Protein AF-A0A2H0LKF2-F1 (afdb_monomer_lite)

Sequence (78 aa):
EVLKDAFKEDGCDLIIFGHSHKSMNEKIGKILFFNPGSATDIFAAYNSYGIIELSQGSSSSGKPDDTQSGIVAKIIKI

Radius of gyration: 15.69 Å; chains: 1; bounding box: 29×29×46 Å

Secondary structure (DSSP, 8-state):
-HHHHHTTTTT-SEEE--SS---EEEEETTEEEEE---SS-TTSSS-EEEEEEEE-----SS--S----EEEEEEEE-

Structure (mmCIF, N/CA/C/O backbone):
data_AF-A0A2H0LKF2-F1
#
_entry.id   AF-A0A2H0LKF2-F1
#
loop_
_atom_site.group_PDB
_atom_site.id
_atom_site.type_symbol
_atom_site.label_atom_id
_atom_site.label_alt_id
_atom_site.label_comp_id
_atom_site.label_asym_id
_atom_site.label_entity_id
_atom_site.label_seq_id
_atom_site.pdbx_PDB_ins_code
_atom_site.Cartn_x
_atom_site.Cartn_y
_atom_site.Cartn_z
_atom_site.occupancy
_atom_site.B_iso_or_equiv
_atom_site.auth_seq_id
_atom_site.auth_comp_id
_atom_site.auth_asym_id
_atom_site.auth_atom_id
_atom_site.pdbx_PDB_model_num
ATOM 1 N N . GLU A 1 1 ? -11.756 -5.609 -7.265 1.00 63.94 1 GLU A N 1
ATOM 2 C CA . GLU A 1 1 ? -12.627 -6.783 -7.056 1.00 63.94 1 GLU A CA 1
ATOM 3 C C . GLU A 1 1 ? -11.940 -7.824 -6.177 1.00 63.94 1 GLU A C 1
ATOM 5 O O . GLU A 1 1 ? -12.191 -7.775 -4.986 1.00 63.94 1 GLU A O 1
ATOM 10 N N . VAL A 1 2 ? -10.945 -8.591 -6.654 1.00 87.31 2 VAL A N 1
ATOM 11 C CA . VAL A 1 2 ? -10.282 -9.668 -5.865 1.00 87.31 2 VAL A CA 1
ATOM 12 C C . VAL A 1 2 ? -9.897 -9.285 -4.425 1.00 87.31 2 VAL A C 1
AT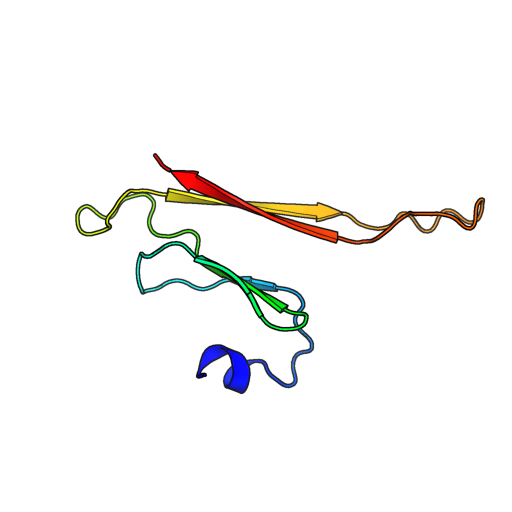OM 14 O O . VAL A 1 2 ? -10.266 -9.989 -3.496 1.00 87.31 2 VAL A O 1
ATOM 17 N N . LEU A 1 3 ? -9.185 -8.169 -4.212 1.00 89.56 3 LEU A N 1
ATOM 18 C CA . LEU A 1 3 ? -8.769 -7.757 -2.860 1.00 89.56 3 LEU A C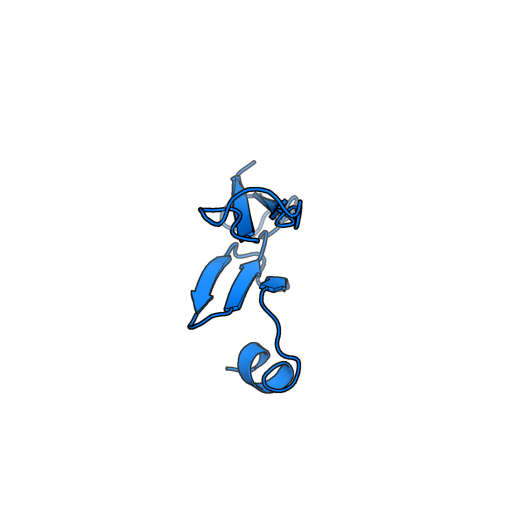A 1
ATOM 19 C C . LEU A 1 3 ? -9.943 -7.312 -1.977 1.00 89.56 3 LEU A C 1
ATOM 21 O O . LEU A 1 3 ? -9.919 -7.530 -0.775 1.00 89.56 3 LEU A O 1
ATOM 25 N N . LYS A 1 4 ? -10.977 -6.693 -2.556 1.00 84.38 4 LYS A N 1
ATOM 26 C CA . LYS A 1 4 ? -12.165 -6.301 -1.786 1.00 84.38 4 LYS A CA 1
ATOM 27 C C . LYS A 1 4 ? -12.904 -7.540 -1.301 1.00 84.38 4 LYS A C 1
ATOM 29 O O . LYS A 1 4 ? -13.280 -7.591 -0.141 1.00 84.38 4 LYS A O 1
ATOM 34 N N . ASP A 1 5 ? -13.062 -8.530 -2.176 1.00 89.25 5 ASP A N 1
ATOM 35 C CA . ASP A 1 5 ? -13.782 -9.763 -1.862 1.00 89.25 5 ASP A CA 1
ATOM 36 C C . ASP A 1 5 ? -13.008 -10.647 -0.883 1.00 89.25 5 ASP A C 1
ATOM 38 O O . ASP A 1 5 ? -13.613 -11.226 0.016 1.00 89.25 5 ASP A O 1
ATOM 42 N N . ALA A 1 6 ? -11.680 -10.718 -1.025 1.00 91.50 6 ALA A N 1
ATOM 43 C CA . ALA A 1 6 ? -10.819 -11.508 -0.149 1.00 91.50 6 ALA A CA 1
ATOM 44 C C . ALA A 1 6 ? -10.817 -11.010 1.306 1.00 91.50 6 ALA A C 1
ATOM 46 O O . ALA A 1 6 ? -10.725 -11.829 2.210 1.00 91.50 6 ALA A O 1
ATOM 47 N N . PHE A 1 7 ? -10.947 -9.696 1.522 1.00 91.44 7 PHE A N 1
ATOM 48 C CA . PHE A 1 7 ? -10.829 -9.059 2.843 1.00 91.44 7 PHE A CA 1
ATOM 49 C C . PHE A 1 7 ? -12.134 -8.400 3.325 1.00 91.44 7 PHE A C 1
ATOM 51 O O . PHE A 1 7 ? -12.129 -7.597 4.258 1.00 91.44 7 PHE A O 1
ATOM 58 N N . LYS A 1 8 ? -13.275 -8.707 2.694 1.00 86.56 8 LYS A N 1
ATOM 59 C CA . LYS A 1 8 ? -14.572 -8.067 2.993 1.00 86.56 8 LYS A CA 1
ATOM 60 C C . LYS A 1 8 ? -15.043 -8.261 4.443 1.00 86.56 8 LYS A C 1
ATOM 62 O O . LYS A 1 8 ? -15.756 -7.409 4.963 1.00 86.56 8 LYS A O 1
ATOM 67 N N . GLU A 1 9 ? -14.678 -9.380 5.067 1.00 90.25 9 GLU A N 1
ATOM 68 C CA . GLU A 1 9 ? -15.105 -9.777 6.419 1.00 90.25 9 GLU A CA 1
ATOM 69 C C . GLU A 1 9 ? -14.070 -9.415 7.498 1.00 90.25 9 GLU A C 1
ATOM 71 O O . GLU A 1 9 ? -14.378 -9.473 8.685 1.00 90.25 9 GLU A O 1
ATOM 76 N N . ASP A 1 10 ? -12.885 -8.948 7.096 1.00 91.00 10 ASP A N 1
ATOM 77 C CA . ASP A 1 10 ? -11.747 -8.744 7.999 1.00 91.00 10 ASP A CA 1
ATOM 78 C C . ASP A 1 10 ? -11.746 -7.357 8.659 1.00 91.00 10 ASP A C 1
ATOM 80 O O . ASP A 1 10 ? -10.943 -7.083 9.550 1.00 91.00 10 ASP A O 1
ATOM 84 N N . GLY A 1 11 ? -12.643 -6.460 8.230 1.00 88.69 11 GLY A N 1
ATOM 85 C CA . GLY A 1 11 ? -12.789 -5.129 8.821 1.00 88.69 11 GLY A CA 1
ATOM 86 C C . GLY A 1 11 ? -11.556 -4.233 8.656 1.00 88.69 11 GLY A C 1
ATOM 87 O O . GLY A 1 11 ? -11.292 -3.404 9.519 1.00 88.69 11 GLY A O 1
ATOM 88 N N . CYS A 1 12 ? -10.785 -4.402 7.577 1.00 91.94 12 CYS A N 1
ATOM 89 C CA . CYS A 1 12 ? -9.530 -3.677 7.376 1.00 91.94 12 CYS A CA 1
ATOM 90 C C . CYS A 1 12 ? -9.730 -2.173 7.125 1.00 91.94 12 CYS A C 1
ATOM 92 O O . CYS A 1 12 ? -10.539 -1.781 6.286 1.00 91.94 12 CYS A O 1
ATOM 94 N N . ASP A 1 13 ? -8.883 -1.338 7.732 1.00 93.12 13 ASP A N 1
ATOM 95 C CA . ASP A 1 13 ? -8.778 0.097 7.417 1.00 93.12 13 ASP A CA 1
ATOM 96 C C . ASP A 1 13 ? -7.748 0.397 6.309 1.00 93.12 13 ASP A C 1
ATOM 98 O O . ASP A 1 13 ? -7.826 1.423 5.629 1.00 93.12 13 ASP A O 1
ATOM 102 N N . LEU A 1 14 ? -6.787 -0.510 6.103 1.00 94.44 14 LEU A N 1
ATOM 103 C CA . LEU A 1 14 ? -5.702 -0.401 5.127 1.00 94.44 14 LEU A CA 1
ATOM 104 C C . LEU A 1 14 ? -5.379 -1.777 4.532 1.00 94.44 14 LEU A C 1
ATOM 106 O O . LEU A 1 14 ? -5.122 -2.728 5.266 1.00 94.44 14 LEU A O 1
ATOM 110 N N . ILE A 1 15 ? -5.325 -1.861 3.203 1.00 95.88 15 ILE A N 1
ATOM 111 C CA . ILE A 1 15 ? -4.851 -3.031 2.457 1.00 95.88 15 ILE A CA 1
ATOM 112 C C . ILE A 1 15 ? -3.570 -2.641 1.720 1.00 95.88 15 ILE A C 1
ATOM 114 O O . ILE A 1 15 ? -3.599 -1.794 0.824 1.00 95.88 15 ILE A O 1
ATOM 118 N N . ILE A 1 16 ? -2.455 -3.283 2.079 1.00 96.94 16 ILE A N 1
ATOM 119 C CA . ILE A 1 16 ? -1.156 -3.119 1.414 1.00 96.94 16 ILE A CA 1
ATOM 120 C C . ILE A 1 16 ? -0.953 -4.275 0.432 1.00 96.94 16 ILE A C 1
ATOM 122 O O . ILE A 1 16 ? -1.047 -5.438 0.818 1.00 96.94 16 ILE A O 1
ATOM 126 N N . PHE A 1 17 ? -0.668 -3.975 -0.834 1.00 96.62 17 PHE A N 1
ATOM 127 C CA . PHE A 1 17 ? -0.509 -4.985 -1.885 1.00 96.62 17 PHE A CA 1
ATOM 128 C C . PHE A 1 17 ? 0.562 -4.595 -2.911 1.00 96.62 17 PHE A C 1
ATOM 130 O O . PHE A 1 17 ? 1.065 -3.475 -2.914 1.00 96.62 17 PHE A O 1
ATOM 137 N N . GLY A 1 18 ? 0.930 -5.539 -3.781 1.00 93.81 18 GLY A N 1
ATOM 138 C CA . GLY A 1 18 ? 2.016 -5.377 -4.751 1.00 93.81 18 GLY A CA 1
ATOM 139 C C . GLY A 1 18 ? 1.752 -6.102 -6.070 1.00 93.81 18 GLY A C 1
ATOM 140 O O . GLY A 1 18 ? 0.637 -6.074 -6.587 1.00 93.81 18 GLY A O 1
ATOM 141 N N . HIS A 1 19 ? 2.787 -6.751 -6.611 1.00 94.38 19 HIS A N 1
ATOM 142 C CA . HIS A 1 19 ? 2.804 -7.527 -7.863 1.00 94.38 19 HIS A CA 1
ATOM 143 C C . HIS A 1 19 ? 2.734 -6.711 -9.164 1.00 94.38 19 HIS A C 1
ATOM 145 O O . HIS A 1 19 ? 3.496 -6.977 -10.084 1.00 94.38 19 HIS A O 1
ATOM 151 N N . SER A 1 20 ? 1.890 -5.682 -9.248 1.00 94.44 20 SER A N 1
ATOM 152 C CA . SER A 1 20 ? 1.770 -4.872 -10.474 1.00 94.44 20 SER A CA 1
ATOM 153 C C . SER A 1 20 ? 2.962 -3.944 -10.743 1.00 94.44 20 SER A C 1
ATOM 155 O O . SER A 1 20 ? 3.049 -3.386 -11.833 1.00 94.44 20 SER A O 1
ATOM 157 N N . HIS A 1 21 ? 3.795 -3.696 -9.723 1.00 95.56 21 HIS A N 1
ATOM 158 C CA . HIS A 1 21 ? 4.848 -2.667 -9.680 1.00 95.56 21 HIS A CA 1
ATOM 159 C C . HIS A 1 21 ? 4.345 -1.233 -9.944 1.00 95.56 21 HIS A C 1
ATOM 161 O O . HIS A 1 21 ? 5.129 -0.296 -10.069 1.00 95.56 21 HIS A O 1
ATOM 167 N N . LYS A 1 22 ? 3.022 -1.037 -9.985 1.00 95.50 22 LYS A N 1
ATOM 168 C CA . LYS A 1 22 ? 2.368 0.258 -10.170 1.00 95.50 22 LYS A CA 1
ATOM 169 C C . LYS A 1 22 ? 1.902 0.766 -8.818 1.00 95.50 22 LYS A C 1
ATOM 171 O O . LYS A 1 22 ? 1.050 0.138 -8.190 1.00 95.50 22 LYS A O 1
ATOM 176 N N . SER A 1 23 ? 2.444 1.900 -8.390 1.00 96.62 23 SER A N 1
ATOM 177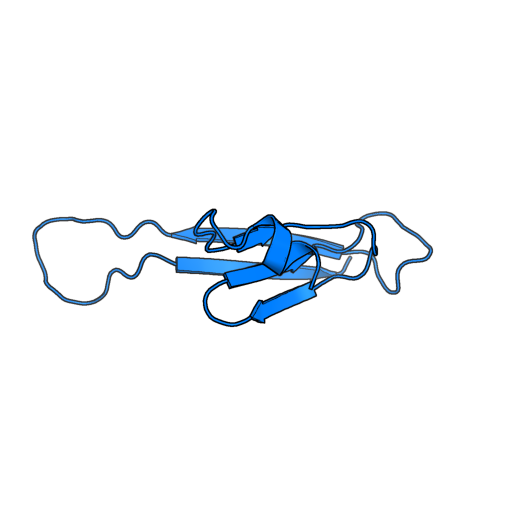 C CA . SER A 1 23 ? 2.072 2.482 -7.109 1.00 96.62 23 SER A CA 1
ATOM 178 C C . SER A 1 23 ? 0.610 2.943 -7.101 1.00 96.62 23 SER A C 1
ATOM 180 O O . SER A 1 23 ? 0.134 3.496 -8.095 1.00 96.62 23 SER A O 1
ATOM 182 N N . MET A 1 24 ? -0.076 2.775 -5.975 1.00 97.06 24 MET A N 1
ATOM 183 C CA . MET A 1 24 ? -1.472 3.157 -5.769 1.00 97.06 24 MET A CA 1
ATOM 184 C C . MET A 1 24 ? -1.660 3.652 -4.335 1.00 97.06 24 MET A C 1
ATOM 186 O O . MET A 1 24 ? -1.116 3.070 -3.403 1.00 97.06 24 MET A O 1
ATOM 190 N N . ASN A 1 25 ? -2.418 4.728 -4.156 1.00 97.06 25 ASN A N 1
ATOM 191 C CA . ASN A 1 25 ? -2.776 5.262 -2.844 1.00 97.06 25 ASN A CA 1
ATOM 192 C C . ASN A 1 25 ? -4.180 5.855 -2.942 1.00 97.06 25 ASN A C 1
ATOM 194 O O . ASN A 1 25 ? -4.345 7.048 -3.198 1.00 97.06 25 ASN A O 1
ATOM 198 N N . GLU A 1 26 ? -5.185 4.993 -2.836 1.00 95.88 26 GLU A N 1
ATOM 199 C CA . GLU A 1 26 ? -6.578 5.363 -3.076 1.00 95.88 26 GLU A CA 1
ATOM 200 C C . GLU A 1 26 ? -7.479 4.881 -1.950 1.00 95.88 26 GLU A C 1
ATOM 202 O O . GLU A 1 26 ? -7.414 3.730 -1.518 1.00 95.88 26 GLU A O 1
ATOM 207 N N . LYS A 1 27 ? -8.371 5.759 -1.494 1.00 93.69 27 LYS A N 1
ATOM 208 C CA . LYS A 1 27 ? -9.401 5.397 -0.527 1.00 93.69 27 LYS A CA 1
ATOM 209 C C . LYS A 1 27 ? -10.641 4.918 -1.270 1.00 93.69 27 LYS A C 1
ATOM 211 O O . LYS A 1 27 ? -11.267 5.691 -1.992 1.00 93.69 27 LYS A O 1
ATOM 216 N N . ILE A 1 28 ? -11.006 3.653 -1.077 1.00 92.12 28 ILE A N 1
ATOM 217 C CA . ILE A 1 28 ? -12.194 3.053 -1.688 1.00 92.12 28 ILE A CA 1
ATOM 218 C C . ILE A 1 28 ? -13.173 2.696 -0.570 1.00 92.12 28 ILE A C 1
ATOM 220 O O . ILE A 1 28 ? -12.974 1.747 0.188 1.00 92.12 28 ILE A O 1
ATOM 224 N N . GLY A 1 29 ? -14.236 3.490 -0.445 1.00 90.06 29 GLY A N 1
ATOM 225 C CA . GLY A 1 29 ? -15.124 3.429 0.713 1.00 90.06 29 GLY A CA 1
ATOM 226 C C . GLY A 1 29 ? -14.392 3.880 1.980 1.00 90.06 29 GLY A C 1
ATOM 227 O O . GLY A 1 29 ? -13.911 5.010 2.058 1.00 90.06 29 GLY A O 1
ATOM 228 N N . LYS A 1 30 ? -14.315 3.000 2.982 1.00 89.94 30 LYS A N 1
ATOM 229 C CA . LYS A 1 30 ? -13.613 3.276 4.248 1.00 89.94 30 LYS A CA 1
ATOM 230 C C . LYS A 1 30 ? -12.152 2.820 4.241 1.00 89.94 30 LYS A C 1
ATOM 232 O O . LYS A 1 30 ? -11.377 3.329 5.041 1.00 89.94 30 LYS A O 1
ATOM 237 N N . ILE A 1 31 ? -11.788 1.939 3.312 1.00 92.81 31 ILE A N 1
ATOM 238 C CA . ILE A 1 31 ? -10.500 1.244 3.290 1.00 92.81 31 ILE A CA 1
ATOM 239 C C . ILE A 1 31 ? -9.508 2.013 2.416 1.00 92.81 31 ILE A C 1
ATOM 241 O O . ILE A 1 31 ? -9.840 2.422 1.296 1.00 92.81 31 ILE A O 1
ATOM 245 N N . LEU A 1 32 ? -8.284 2.191 2.906 1.00 95.19 32 LEU A N 1
ATOM 246 C CA . LEU A 1 32 ? -7.166 2.690 2.115 1.00 95.19 32 LEU A CA 1
ATOM 247 C C . LEU A 1 32 ? -6.508 1.530 1.357 1.00 95.19 32 LEU A C 1
ATOM 249 O O . LEU A 1 32 ? -6.037 0.574 1.962 1.00 95.19 32 LEU A O 1
ATOM 253 N N . PHE A 1 33 ? -6.465 1.603 0.032 1.00 96.81 33 PHE A N 1
ATOM 254 C CA . PHE A 1 33 ? -5.751 0.659 -0.823 1.00 96.81 33 PHE A CA 1
ATOM 255 C C . PHE A 1 33 ? -4.388 1.244 -1.176 1.00 96.81 33 PHE A C 1
ATOM 257 O O . PHE A 1 33 ? -4.302 2.300 -1.810 1.00 96.81 33 PHE A O 1
ATOM 264 N N . PHE A 1 34 ? -3.326 0.550 -0.772 1.00 98.06 34 PHE A N 1
ATOM 265 C CA . PHE A 1 34 ? -1.963 1.038 -0.892 1.00 98.06 34 PHE A CA 1
ATOM 266 C C . PHE A 1 34 ? -1.042 0.035 -1.592 1.00 98.06 34 PHE A C 1
ATOM 268 O O . PHE A 1 34 ? -0.842 -1.085 -1.130 1.00 98.06 34 PHE A O 1
ATOM 275 N N . ASN A 1 35 ? -0.429 0.461 -2.690 1.00 97.88 35 ASN A N 1
ATOM 276 C CA . ASN A 1 35 ? 0.649 -0.247 -3.363 1.00 97.88 35 ASN A CA 1
ATOM 277 C C . ASN A 1 35 ? 1.859 0.695 -3.456 1.00 97.88 35 ASN A C 1
ATOM 279 O O . ASN A 1 35 ? 1.740 1.759 -4.067 1.00 97.88 35 ASN A O 1
ATOM 283 N N . PRO A 1 36 ? 3.018 0.352 -2.867 1.00 97.94 36 PRO A N 1
ATOM 284 C CA . PRO A 1 36 ? 4.189 1.227 -2.877 1.00 97.94 36 PRO A CA 1
ATOM 285 C C . PRO A 1 36 ? 4.875 1.320 -4.251 1.00 97.94 36 PRO A C 1
ATOM 287 O O . PRO A 1 36 ? 5.753 2.163 -4.424 1.00 97.94 36 PRO A O 1
ATOM 290 N N . GLY A 1 37 ? 4.487 0.491 -5.225 1.00 97.19 37 GLY A N 1
ATOM 291 C CA . GLY A 1 37 ? 5.189 0.326 -6.496 1.00 97.19 37 GLY A CA 1
ATOM 292 C C . GLY A 1 37 ? 6.369 -0.636 -6.362 1.00 97.19 37 GLY A C 1
ATOM 293 O O . GLY A 1 37 ? 6.284 -1.625 -5.634 1.00 97.19 37 GLY A O 1
ATOM 294 N N . SER A 1 38 ? 7.456 -0.363 -7.080 1.00 97.50 38 SER A N 1
ATOM 295 C CA . SER A 1 38 ? 8.700 -1.132 -6.996 1.00 97.50 38 SER A CA 1
ATOM 296 C C . SER A 1 38 ? 9.874 -0.199 -6.756 1.00 97.50 38 SER A C 1
ATOM 298 O O . SER A 1 38 ? 9.984 0.818 -7.424 1.00 97.50 38 SER A O 1
ATOM 300 N N . ALA A 1 39 ? 10.771 -0.547 -5.836 1.00 97.19 39 ALA A N 1
ATOM 301 C CA . ALA A 1 39 ? 11.955 0.263 -5.558 1.00 97.19 39 ALA A CA 1
ATOM 302 C C . ALA A 1 39 ? 13.096 0.038 -6.569 1.00 97.19 39 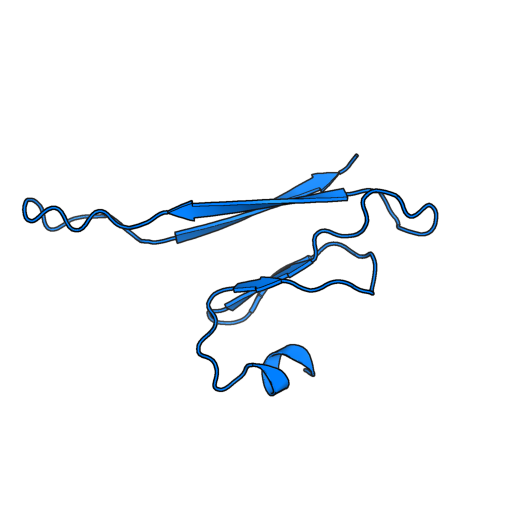ALA A C 1
ATOM 304 O O . ALA A 1 39 ? 14.042 0.821 -6.596 1.00 97.19 39 ALA A O 1
ATOM 305 N N . THR A 1 40 ? 13.047 -1.045 -7.353 1.00 96.00 40 THR A N 1
ATOM 306 C CA . THR A 1 40 ? 14.197 -1.525 -8.140 1.00 96.00 40 THR A CA 1
ATOM 307 C C . THR A 1 40 ? 13.848 -2.040 -9.537 1.00 96.00 40 THR A C 1
ATOM 309 O O . THR A 1 40 ? 14.746 -2.488 -10.249 1.00 96.00 40 THR A O 1
ATOM 312 N N . ASP A 1 41 ? 12.578 -2.016 -9.950 1.00 93.00 41 ASP A N 1
ATOM 313 C CA . ASP A 1 41 ? 12.188 -2.574 -11.247 1.00 93.00 41 ASP A CA 1
ATOM 314 C C . ASP A 1 41 ? 12.372 -1.569 -12.387 1.00 93.00 41 ASP A C 1
ATOM 316 O O . ASP A 1 41 ? 11.697 -0.546 -12.460 1.00 93.00 41 ASP A O 1
ATOM 320 N N . ILE A 1 42 ? 13.225 -1.931 -13.343 1.00 87.62 42 ILE A N 1
ATOM 321 C CA . ILE A 1 42 ? 13.510 -1.141 -14.544 1.00 87.62 42 ILE A CA 1
ATOM 322 C C . ILE A 1 42 ? 12.331 -1.067 -15.524 1.00 87.62 42 ILE A C 1
ATOM 324 O O . ILE A 1 42 ? 12.330 -0.202 -16.398 1.00 87.62 42 ILE A O 1
ATOM 328 N N . PHE A 1 43 ? 11.351 -1.970 -15.416 1.00 89.69 43 PHE A N 1
ATOM 329 C CA . PHE A 1 43 ? 10.156 -1.973 -16.266 1.00 89.69 43 PHE A CA 1
ATOM 330 C C . PHE A 1 43 ? 8.989 -1.178 -15.665 1.00 89.69 43 PHE A C 1
ATOM 332 O O . PHE A 1 43 ? 7.992 -0.934 -16.352 1.00 89.69 43 PHE A O 1
ATOM 339 N N . ALA A 1 44 ? 9.094 -0.753 -14.403 1.00 90.88 44 ALA A N 1
ATOM 340 C CA . ALA A 1 44 ? 8.127 0.150 -13.799 1.00 90.88 44 ALA A CA 1
ATOM 341 C C . ALA A 1 44 ? 8.245 1.554 -14.417 1.00 90.88 44 ALA A C 1
ATOM 343 O O . ALA A 1 44 ? 9.304 1.979 -14.869 1.00 90.88 44 ALA A O 1
ATOM 344 N N . ALA A 1 45 ? 7.147 2.316 -14.412 1.00 92.25 45 ALA A N 1
ATOM 345 C CA . ALA A 1 45 ? 7.152 3.684 -14.943 1.00 92.25 45 ALA A CA 1
ATOM 346 C C . ALA A 1 45 ? 8.082 4.632 -14.155 1.00 92.25 45 ALA A C 1
ATOM 348 O O . ALA A 1 45 ? 8.501 5.664 -14.673 1.00 92.25 45 ALA A O 1
ATOM 349 N N . TYR A 1 46 ? 8.342 4.308 -12.890 1.00 95.44 46 TYR A N 1
ATOM 350 C CA . TYR A 1 46 ? 9.310 4.938 -11.999 1.00 95.44 46 TYR A CA 1
ATOM 351 C C . TYR A 1 46 ? 9.551 3.995 -10.820 1.00 95.44 46 TYR A C 1
ATOM 353 O O . TYR A 1 46 ? 8.654 3.224 -10.461 1.00 95.44 46 TYR A O 1
ATOM 361 N N . ASN A 1 47 ? 10.723 4.095 -10.195 1.00 97.38 47 ASN A N 1
ATOM 362 C CA . ASN A 1 47 ? 10.947 3.430 -8.925 1.00 97.38 47 ASN A CA 1
ATOM 363 C C . ASN A 1 47 ? 10.254 4.224 -7.812 1.00 97.38 47 ASN A C 1
ATOM 365 O O . ASN A 1 47 ? 10.188 5.456 -7.834 1.00 97.38 47 ASN A O 1
ATOM 369 N N . SER A 1 48 ? 9.685 3.529 -6.837 1.00 97.94 48 SER A N 1
ATOM 370 C CA . SER A 1 48 ? 9.012 4.155 -5.708 1.00 97.94 48 SER A CA 1
ATOM 371 C C . SER A 1 48 ? 8.984 3.274 -4.472 1.00 97.94 48 SER A C 1
ATOM 373 O O . SER A 1 48 ? 9.115 2.051 -4.535 1.00 97.94 48 SER A O 1
ATOM 375 N N . TYR A 1 49 ? 8.766 3.920 -3.333 1.00 97.75 49 TYR A N 1
ATOM 376 C CA . TYR A 1 49 ? 8.465 3.268 -2.069 1.00 97.75 49 TYR A CA 1
ATOM 377 C C . TYR A 1 49 ? 7.335 4.003 -1.344 1.00 97.75 49 TYR A C 1
ATOM 379 O O . TYR A 1 49 ? 6.951 5.119 -1.703 1.00 97.75 49 TYR A O 1
ATOM 387 N N . GLY A 1 50 ? 6.778 3.356 -0.324 1.00 97.38 50 GLY A N 1
ATOM 388 C CA . GLY A 1 50 ? 5.682 3.890 0.472 1.00 97.38 50 GLY A CA 1
ATOM 389 C C . GLY A 1 50 ? 6.087 4.242 1.896 1.00 97.38 50 GLY A C 1
ATOM 390 O O . GLY A 1 50 ? 6.881 3.530 2.504 1.00 97.38 50 GLY A O 1
ATOM 391 N N . ILE A 1 51 ? 5.498 5.307 2.437 1.00 97.69 51 ILE A N 1
ATOM 392 C CA . ILE A 1 51 ? 5.560 5.661 3.859 1.00 97.69 51 ILE A CA 1
ATOM 393 C C . ILE A 1 51 ? 4.132 5.651 4.396 1.00 97.69 51 ILE A C 1
ATOM 395 O O . ILE A 1 51 ? 3.266 6.327 3.841 1.00 97.69 51 ILE A O 1
ATOM 399 N N . ILE A 1 52 ? 3.900 4.897 5.469 1.00 96.56 52 ILE A N 1
ATOM 400 C CA . ILE A 1 52 ? 2.625 4.848 6.187 1.00 96.56 52 ILE A CA 1
ATOM 401 C C . ILE A 1 52 ? 2.872 5.329 7.611 1.00 96.56 52 ILE A C 1
ATOM 403 O O . ILE A 1 52 ? 3.754 4.824 8.302 1.00 96.56 52 ILE A O 1
ATOM 407 N N . GLU A 1 53 ? 2.077 6.297 8.034 1.00 94.38 53 GLU A N 1
ATOM 408 C CA . GLU A 1 53 ? 2.070 6.849 9.376 1.00 94.38 53 GLU A CA 1
ATOM 409 C C . GLU A 1 53 ? 0.743 6.484 10.046 1.00 94.38 53 GLU A C 1
ATOM 411 O O . GLU A 1 53 ? -0.337 6.694 9.484 1.00 94.38 53 GLU A O 1
ATOM 416 N N . LEU A 1 54 ? 0.843 5.894 11.236 1.00 91.81 54 LEU A N 1
ATOM 417 C CA . LEU A 1 54 ? -0.292 5.471 12.047 1.00 91.81 54 LEU A CA 1
ATOM 418 C C . LEU A 1 54 ? -0.337 6.344 13.298 1.00 91.81 54 LEU A C 1
ATOM 420 O O . LEU A 1 54 ? 0.615 6.343 14.080 1.00 91.81 54 LEU A O 1
ATOM 424 N N . SER A 1 55 ? -1.440 7.061 13.508 1.00 86.94 55 SER A N 1
ATOM 425 C CA . SER A 1 55 ? -1.668 7.819 14.737 1.00 86.94 55 SER A CA 1
ATOM 426 C C . SER A 1 55 ? -2.672 7.101 15.640 1.00 86.94 55 SER A C 1
ATOM 428 O O . SER A 1 55 ? -3.790 6.749 15.250 1.00 86.94 55 SER A O 1
ATOM 430 N N . GLN A 1 56 ? -2.262 6.878 16.887 1.00 79.12 56 GLN A N 1
ATOM 431 C CA . GLN A 1 56 ? -3.153 6.434 17.954 1.00 79.12 56 GLN A CA 1
ATOM 432 C C . GLN A 1 56 ? -3.806 7.670 18.570 1.00 79.12 56 GLN A C 1
ATOM 434 O O . GLN A 1 56 ? -3.121 8.627 18.933 1.00 79.12 56 GLN A O 1
ATOM 439 N N . GLY A 1 57 ? -5.130 7.651 18.701 1.00 66.81 57 GLY A N 1
ATOM 440 C CA . GLY A 1 57 ? -5.817 8.652 19.501 1.00 66.81 57 GLY A CA 1
ATOM 441 C C . GLY A 1 57 ? -5.520 8.403 20.977 1.00 66.81 57 GLY A C 1
ATOM 442 O O . GLY A 1 57 ? -6.034 7.445 21.552 1.00 66.81 57 GLY A O 1
ATOM 443 N N . SER A 1 58 ? -4.680 9.230 21.602 1.00 58.03 58 SER A N 1
ATOM 444 C CA . SER A 1 58 ? -4.464 9.185 23.049 1.00 58.03 58 SER A CA 1
ATOM 445 C C . SER A 1 58 ? -5.798 9.419 23.754 1.00 58.03 58 SER A C 1
ATOM 447 O O . SER A 1 58 ? -6.302 10.539 23.788 1.00 58.03 58 SER A O 1
ATOM 449 N N . SER A 1 59 ? -6.374 8.364 24.327 1.00 57.59 59 SER A N 1
ATOM 450 C CA . SER A 1 59 ? -7.559 8.457 25.180 1.00 57.59 59 SER A CA 1
ATOM 451 C C . SER A 1 59 ? -7.146 8.967 26.566 1.00 57.59 59 SER A C 1
ATOM 453 O O . SER A 1 59 ? -7.282 8.260 27.561 1.00 57.59 59 SER A O 1
ATOM 455 N N . SER A 1 60 ? -6.560 10.164 26.654 1.00 53.62 60 SER A N 1
ATOM 456 C CA . SER A 1 60 ? -6.374 10.824 27.945 1.00 53.62 60 SER A CA 1
ATOM 457 C C . SER A 1 60 ? -7.692 11.497 28.324 1.00 53.62 60 SER A C 1
ATOM 459 O O . SER A 1 60 ? -8.191 12.399 27.655 1.00 53.62 60 SER A O 1
ATOM 461 N N . SER A 1 61 ? -8.292 10.990 29.395 1.00 54.38 61 SER A N 1
ATOM 462 C CA . SER A 1 61 ? -9.569 11.388 29.988 1.00 54.38 61 SER A CA 1
ATOM 463 C C . SER A 1 61 ? -9.576 12.847 30.474 1.00 54.38 61 SER A C 1
ATOM 465 O O . SER A 1 61 ? -9.548 13.105 31.678 1.00 54.38 61 SER A O 1
ATOM 467 N N . GLY A 1 62 ? -9.581 13.816 29.555 1.00 55.06 62 GLY A N 1
ATOM 468 C CA . GLY A 1 62 ? -9.444 15.220 29.937 1.00 55.06 62 GLY A CA 1
ATOM 469 C C . GLY A 1 62 ? -9.596 16.274 28.841 1.00 55.06 62 GLY A C 1
ATOM 470 O O . GLY A 1 62 ? -9.012 17.338 29.001 1.00 55.06 62 GLY A O 1
ATOM 471 N N . LYS A 1 63 ? -10.332 16.018 27.749 1.00 52.28 63 LYS A N 1
ATOM 472 C CA . LYS A 1 63 ? -11.096 17.015 26.956 1.00 52.28 63 LYS A CA 1
ATOM 473 C C . LYS A 1 63 ? -11.840 16.312 25.801 1.00 52.28 63 LYS A C 1
ATOM 475 O O . LYS A 1 63 ? -11.284 15.362 25.263 1.00 52.28 63 LYS A O 1
ATOM 480 N N . PRO A 1 64 ? -13.062 16.731 25.412 1.00 49.31 64 PRO A N 1
ATOM 481 C CA . PRO A 1 64 ? -13.903 15.966 24.481 1.00 49.31 64 PRO A CA 1
ATOM 482 C C . PRO A 1 64 ? -13.689 16.267 22.987 1.00 49.31 64 PRO A C 1
ATOM 484 O O . PRO A 1 64 ? -14.553 15.902 22.200 1.00 49.31 64 PRO A O 1
ATOM 487 N N . ASP A 1 65 ? -12.605 16.934 22.582 1.00 51.94 65 ASP A N 1
ATOM 488 C CA . ASP A 1 65 ? -12.495 17.481 21.222 1.00 51.94 65 ASP A CA 1
ATOM 489 C C . ASP A 1 65 ? -11.154 17.104 20.554 1.00 51.94 65 ASP A C 1
ATOM 491 O O . ASP A 1 65 ? -10.090 17.536 21.000 1.00 51.94 65 ASP A O 1
ATOM 495 N N . ASP A 1 66 ? -11.246 16.273 19.507 1.00 49.28 66 ASP A N 1
ATOM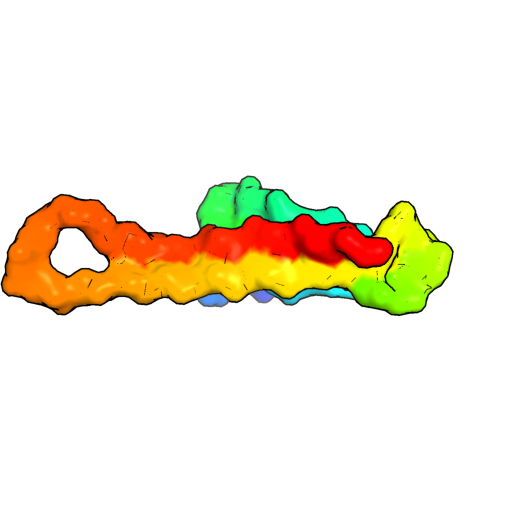 496 C CA . ASP A 1 66 ? -10.294 16.092 18.393 1.00 49.28 66 ASP A CA 1
ATOM 497 C C . ASP A 1 66 ? -8.992 15.263 18.509 1.00 49.28 66 ASP A C 1
ATOM 499 O O . ASP A 1 66 ? -7.973 15.616 17.914 1.00 49.28 66 ASP A O 1
ATOM 503 N N . THR A 1 67 ? -9.017 14.058 19.091 1.00 51.41 67 THR A N 1
ATOM 504 C CA . THR A 1 67 ? -7.955 13.056 18.815 1.00 51.41 67 THR A CA 1
ATOM 505 C C . THR A 1 67 ? -8.458 11.942 17.889 1.00 51.41 67 THR A C 1
ATOM 507 O O . THR A 1 67 ? -8.794 10.846 18.338 1.00 51.41 67 THR A O 1
ATOM 510 N N . GLN A 1 68 ? -8.528 12.202 16.576 1.00 53.66 68 GLN A N 1
ATOM 511 C CA . GLN A 1 68 ? -8.829 11.162 15.581 1.00 53.66 68 GLN A CA 1
ATOM 512 C C . GLN A 1 68 ? -7.628 10.219 15.402 1.00 53.66 68 GLN A C 1
ATOM 514 O O . GLN A 1 68 ? -6.545 10.643 15.000 1.00 53.66 68 GLN A O 1
ATOM 519 N N . SER A 1 69 ? -7.830 8.923 15.660 1.00 64.75 69 SER A N 1
ATOM 520 C CA . SER A 1 69 ? -6.935 7.888 15.132 1.00 64.75 69 SER A CA 1
ATOM 521 C C . SER A 1 69 ? -6.980 7.932 13.603 1.00 64.75 69 SER A C 1
ATOM 523 O O . SER A 1 69 ? -8.061 8.055 13.020 1.00 64.75 69 SER A O 1
ATOM 525 N N . GLY A 1 70 ? -5.818 7.884 12.953 1.00 85.25 70 GLY A N 1
ATOM 526 C CA . GLY A 1 70 ? -5.713 8.089 11.513 1.00 85.25 70 GLY A CA 1
ATOM 527 C C . GLY A 1 70 ? -4.609 7.263 10.866 1.00 85.25 70 GLY A C 1
ATOM 528 O O . GLY A 1 70 ? -3.595 6.935 11.480 1.00 85.25 70 GLY A O 1
ATOM 529 N N . ILE A 1 71 ? -4.826 6.944 9.591 1.00 91.50 71 ILE A N 1
ATOM 530 C CA . ILE A 1 71 ? -3.845 6.325 8.701 1.00 91.50 71 ILE A CA 1
ATOM 531 C C . ILE A 1 71 ? -3.530 7.342 7.608 1.00 91.50 71 ILE A C 1
ATOM 533 O O . ILE A 1 71 ? -4.423 7.747 6.859 1.00 91.50 71 ILE A O 1
ATOM 537 N N . VAL A 1 72 ? -2.264 7.742 7.501 1.00 91.88 72 VAL A N 1
ATOM 538 C CA . VAL A 1 72 ? -1.768 8.598 6.417 1.00 91.88 72 VAL A CA 1
ATOM 539 C C . VAL A 1 72 ? -0.737 7.805 5.630 1.00 91.88 72 VAL A C 1
ATOM 541 O O . VAL A 1 72 ? 0.231 7.314 6.197 1.00 91.88 72 VAL A O 1
ATOM 544 N N . ALA A 1 73 ? -0.917 7.687 4.317 1.00 96.19 73 ALA A N 1
ATOM 545 C CA . ALA A 1 73 ? 0.042 7.014 3.447 1.00 96.19 73 ALA A CA 1
ATOM 546 C C . ALA A 1 73 ? 0.517 7.946 2.331 1.00 96.19 73 ALA A C 1
ATOM 548 O O . ALA A 1 73 ? -0.254 8.760 1.812 1.00 96.19 73 ALA A O 1
ATOM 549 N N . LYS A 1 74 ? 1.789 7.827 1.951 1.00 97.25 74 LYS A N 1
ATOM 550 C CA . LYS A 1 74 ? 2.433 8.599 0.881 1.00 97.25 74 LYS A CA 1
ATOM 551 C C . LYS A 1 74 ? 3.311 7.688 0.032 1.00 97.25 74 LYS A C 1
ATOM 553 O O . LYS A 1 74 ? 3.917 6.753 0.546 1.00 97.25 74 LYS A O 1
ATOM 558 N N . ILE A 1 75 ? 3.400 7.995 -1.259 1.00 97.81 75 ILE A N 1
ATOM 559 C CA . ILE A 1 75 ? 4.318 7.346 -2.200 1.00 97.81 75 ILE A CA 1
ATOM 560 C C . ILE A 1 75 ? 5.446 8.325 -2.506 1.00 97.81 75 ILE A C 1
ATOM 562 O O . ILE A 1 75 ? 5.183 9.476 -2.863 1.00 97.81 75 ILE A O 1
ATOM 566 N N . ILE A 1 76 ? 6.685 7.861 -2.390 1.00 97.81 76 ILE A N 1
ATOM 567 C CA . ILE A 1 76 ? 7.886 8.607 -2.752 1.00 97.81 76 ILE A CA 1
ATOM 568 C C . ILE A 1 76 ? 8.488 7.968 -3.999 1.00 97.81 76 ILE A C 1
ATOM 570 O O . ILE A 1 76 ? 8.725 6.762 -4.021 1.00 97.81 76 ILE A O 1
ATOM 574 N N . LYS A 1 77 ? 8.718 8.778 -5.035 1.00 96.31 77 LYS A N 1
ATOM 575 C CA . LYS A 1 77 ? 9.397 8.357 -6.267 1.00 96.31 77 LYS A CA 1
ATOM 576 C C . LYS A 1 77 ? 10.905 8.533 -6.107 1.00 96.31 77 LYS A C 1
ATOM 578 O O . LYS A 1 77 ?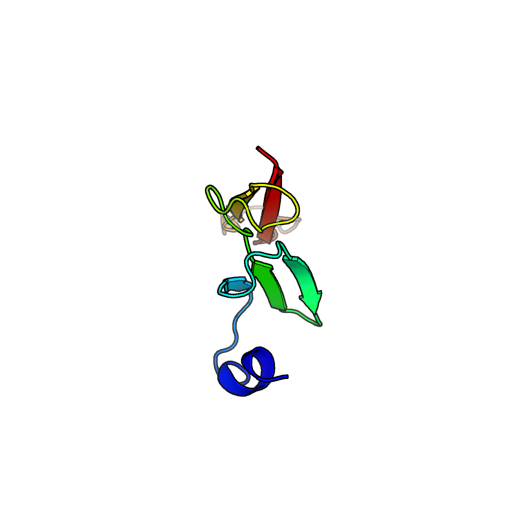 11.323 9.529 -5.512 1.00 96.31 77 LYS A O 1
ATOM 583 N N . ILE A 1 78 ? 11.680 7.592 -6.634 1.00 94.00 78 ILE A N 1
ATOM 584 C CA . ILE A 1 78 ? 13.149 7.568 -6.598 1.00 94.00 78 ILE A CA 1
ATOM 585 C C . ILE A 1 78 ? 13.733 7.288 -7.979 1.00 94.00 78 ILE A C 1
ATOM 587 O O . ILE A 1 78 ? 13.028 6.670 -8.810 1.00 94.00 78 ILE A O 1
#

pLDDT: mean 86.76, std 15.08, range [49.28, 98.06]

Foldseek 3Di:
DVVCVVCVPVPAQEDEDEDVLEFDFDDDPRHTYTYLRAQDDPPRPFHKGKDKDWADQPPDPDDDDDRDTDIDMDIDTD